Protein AF-A0A9E5TBQ0-F1 (afdb_monomer_lite)

Secondary structure (DSSP, 8-state):
--SEEEEETTT-PEESS---SB-TTSTTPBEEEEES--S--B-S--GGGGBS--S-S--SS--PPPEEEE-SHHHHHHT-SS-EEEE-SEEGGGTEE-TTSSTHHHHHHHHHHHHHHTT---EEEE-SSHHHHHHHHHHHHH---EEEEEEGGGGGG----TTTTTS-EEEESS--HHHHH-

Structure (mmCIF, N/CA/C/O backbone):
data_AF-A0A9E5TBQ0-F1
#
_entry.id   AF-A0A9E5TBQ0-F1
#
loop_
_atom_site.group_PDB
_atom_site.id
_atom_site.type_symbol
_atom_site.label_atom_id
_atom_site.label_alt_id
_atom_site.label_comp_id
_atom_site.label_asym_id
_atom_site.label_entity_id
_atom_site.label_seq_id
_atom_site.pdbx_PDB_ins_code
_atom_site.Cartn_x
_atom_site.Cartn_y
_atom_site.Cartn_z
_atom_site.occupancy
_atom_site.B_iso_or_equiv
_atom_site.auth_seq_id
_atom_site.auth_comp_id
_atom_site.auth_asym_id
_atom_site.auth_atom_id
_atom_site.pdbx_PDB_model_num
ATOM 1 N N . MET A 1 1 ? 4.645 23.935 2.009 1.00 66.62 1 MET A N 1
ATOM 2 C CA . MET A 1 1 ? 5.774 23.371 2.789 1.00 66.62 1 MET A CA 1
ATOM 3 C C . MET A 1 1 ? 5.426 21.938 3.144 1.00 66.62 1 MET A C 1
ATOM 5 O O . MET A 1 1 ? 4.280 21.717 3.505 1.00 66.62 1 MET A O 1
ATOM 9 N N . SER A 1 2 ? 6.373 20.999 3.068 1.00 86.38 2 SER A N 1
ATOM 10 C CA . SER A 1 2 ? 6.099 19.599 3.429 1.00 86.38 2 SER A CA 1
ATOM 11 C C . SER A 1 2 ? 5.629 19.453 4.887 1.00 86.38 2 SER A C 1
ATOM 13 O O . SER A 1 2 ? 6.152 20.144 5.769 1.00 86.38 2 SER A O 1
ATOM 15 N N . HIS A 1 3 ? 4.667 18.562 5.153 1.00 93.31 3 HIS A N 1
ATOM 16 C CA . HIS A 1 3 ? 4.183 18.189 6.494 1.00 93.31 3 HIS A CA 1
ATOM 17 C C . HIS A 1 3 ? 4.895 16.958 7.086 1.00 93.31 3 HIS A C 1
ATOM 19 O O . HIS A 1 3 ? 4.615 16.584 8.229 1.00 93.31 3 HIS A O 1
ATOM 25 N N . PHE A 1 4 ? 5.850 16.365 6.363 1.00 95.12 4 PHE A N 1
ATOM 26 C CA . PHE A 1 4 ? 6.673 15.243 6.821 1.00 95.12 4 PHE A CA 1
ATOM 27 C C . PHE A 1 4 ? 8.118 15.322 6.308 1.00 95.12 4 PHE A C 1
ATOM 29 O O . PHE A 1 4 ? 8.403 15.951 5.293 1.00 95.12 4 PHE A O 1
ATOM 36 N N . ASP A 1 5 ? 9.023 14.640 7.001 1.00 95.62 5 ASP A N 1
ATOM 37 C CA . ASP A 1 5 ? 10.391 14.385 6.542 1.00 95.62 5 ASP A CA 1
ATOM 38 C C . ASP A 1 5 ? 10.607 12.876 6.389 1.00 95.62 5 ASP A C 1
ATOM 40 O O . ASP A 1 5 ? 10.030 12.100 7.153 1.00 95.62 5 ASP A O 1
ATOM 44 N N . ILE A 1 6 ? 11.474 12.443 5.472 1.00 95.44 6 ILE A N 1
ATOM 45 C CA . ILE A 1 6 ? 11.967 11.059 5.452 1.00 95.44 6 ILE A CA 1
ATOM 46 C C . ILE A 1 6 ? 13.235 10.979 6.295 1.00 95.44 6 ILE A C 1
ATOM 48 O O . ILE A 1 6 ? 14.176 11.744 6.094 1.00 95.44 6 ILE A O 1
ATOM 52 N N . VAL A 1 7 ? 13.251 10.083 7.280 1.00 96.81 7 VAL A N 1
ATOM 53 C CA . VAL A 1 7 ? 14.312 10.010 8.287 1.00 96.81 7 VAL A CA 1
ATOM 54 C C . VAL A 1 7 ? 14.827 8.596 8.472 1.00 96.81 7 VAL A C 1
ATOM 56 O O . VAL A 1 7 ? 14.058 7.637 8.516 1.00 96.81 7 VAL A O 1
ATOM 59 N N . CYS A 1 8 ? 16.136 8.466 8.658 1.00 96.88 8 CYS A N 1
ATOM 60 C CA . CYS A 1 8 ? 16.731 7.213 9.101 1.00 96.88 8 CYS A CA 1
ATOM 61 C C . CYS A 1 8 ? 16.419 6.974 10.583 1.00 96.88 8 CYS A C 1
ATOM 63 O O . CYS A 1 8 ? 16.737 7.809 11.433 1.00 96.88 8 CYS A O 1
ATOM 65 N N . ARG A 1 9 ? 15.882 5.795 10.922 1.00 94.56 9 ARG A N 1
ATOM 66 C CA . ARG A 1 9 ? 15.633 5.417 12.326 1.00 94.56 9 ARG A CA 1
ATOM 67 C C . ARG A 1 9 ? 16.887 5.288 13.191 1.00 94.56 9 ARG A C 1
ATOM 69 O O . ARG A 1 9 ? 16.768 5.348 14.409 1.00 94.56 9 ARG A O 1
ATOM 76 N N . LYS A 1 10 ? 18.056 5.063 12.585 1.00 96.25 10 LYS A N 1
ATOM 77 C CA . LYS A 1 10 ? 19.309 4.795 13.305 1.00 96.25 10 LYS A CA 1
ATOM 78 C C . LYS A 1 10 ? 20.113 6.066 13.573 1.00 96.25 10 LYS A C 1
ATOM 80 O O . LYS A 1 10 ? 20.422 6.350 14.721 1.00 96.25 10 LYS A O 1
ATOM 85 N N . CYS A 1 11 ? 20.449 6.824 12.531 1.00 95.75 11 CYS A N 1
ATOM 86 C CA . CYS A 1 11 ? 21.282 8.027 12.654 1.00 95.75 11 CYS A CA 1
ATOM 87 C C . CYS A 1 11 ? 20.482 9.335 12.740 1.00 95.75 11 CYS A C 1
ATOM 89 O O . CYS A 1 11 ? 21.069 10.386 12.965 1.00 95.75 11 CYS A O 1
ATOM 91 N N . GLY A 1 12 ? 19.161 9.301 12.535 1.00 95.62 12 GLY A N 1
ATOM 92 C CA . GLY A 1 12 ? 18.308 10.492 12.588 1.00 95.62 12 GLY A CA 1
ATOM 93 C C . GLY A 1 12 ? 18.446 11.443 11.394 1.00 95.62 12 GLY A C 1
ATOM 94 O O . GLY A 1 12 ? 17.709 12.432 11.339 1.00 95.62 12 GLY A O 1
ATOM 95 N N . THR A 1 13 ? 19.336 11.144 10.439 1.00 96.06 13 THR A N 1
ATOM 96 C CA . THR A 1 13 ? 19.515 11.919 9.205 1.00 96.06 13 THR A CA 1
ATOM 97 C C . THR A 1 13 ? 18.185 12.069 8.480 1.00 96.06 13 THR A C 1
ATOM 99 O O . THR A 1 13 ? 17.446 11.093 8.324 1.00 96.06 13 THR A O 1
ATOM 102 N N . VAL A 1 14 ? 17.896 13.295 8.046 1.00 96.19 14 VAL A N 1
ATOM 103 C CA . VAL A 1 14 ? 16.794 13.610 7.134 1.00 96.19 14 VAL A CA 1
ATOM 104 C C . VAL A 1 14 ? 17.308 13.434 5.713 1.00 96.19 14 VAL A C 1
ATOM 106 O O . VAL A 1 14 ? 18.275 14.091 5.334 1.00 96.19 14 VAL A O 1
ATOM 109 N N . LEU A 1 15 ? 16.666 12.563 4.944 1.00 94.00 15 LEU A N 1
ATOM 110 C CA . LEU A 1 15 ? 16.994 12.327 3.544 1.00 94.00 15 LEU A CA 1
ATOM 111 C C . LEU A 1 15 ? 15.995 13.075 2.654 1.00 94.00 15 LEU A C 1
ATOM 113 O O . LEU A 1 15 ? 14.806 13.164 2.967 1.00 94.00 15 LEU A O 1
ATOM 117 N N . LYS A 1 16 ? 16.493 13.618 1.544 1.00 90.56 16 LYS A N 1
ATOM 118 C CA . LYS A 1 16 ? 15.704 14.272 0.492 1.00 90.56 16 LYS A CA 1
ATOM 119 C C . LYS A 1 16 ? 15.837 13.457 -0.787 1.00 90.56 16 LYS A C 1
ATOM 121 O O . LYS A 1 16 ? 16.874 12.834 -0.974 1.00 90.56 16 LYS A O 1
ATOM 126 N N . GLU A 1 17 ? 14.799 13.461 -1.623 1.00 86.00 17 GLU A N 1
ATOM 127 C CA . GLU A 1 17 ? 14.811 12.788 -2.938 1.00 86.00 17 GLU A CA 1
ATOM 128 C C . GLU A 1 17 ? 15.262 11.317 -2.856 1.00 86.00 17 GLU A C 1
ATOM 130 O O . GLU A 1 17 ? 15.961 10.798 -3.721 1.00 86.00 17 GLU A O 1
ATOM 135 N N . THR A 1 18 ? 14.877 10.645 -1.768 1.00 89.06 18 THR A N 1
ATOM 136 C CA . THR A 1 18 ? 15.211 9.244 -1.520 1.00 89.06 18 THR A CA 1
ATOM 137 C C . THR A 1 18 ? 14.036 8.354 -1.899 1.00 89.06 18 THR A C 1
ATOM 139 O O . THR A 1 18 ? 12.899 8.600 -1.492 1.00 89.06 18 THR A O 1
ATOM 142 N N . TYR A 1 19 ? 14.327 7.304 -2.661 1.00 87.19 19 TYR A N 1
ATOM 143 C CA . TYR A 1 19 ? 13.342 6.329 -3.142 1.00 87.19 19 TYR A CA 1
ATOM 144 C C . TYR A 1 19 ? 13.686 4.900 -2.698 1.00 87.19 19 TYR A C 1
ATOM 146 O O . TYR A 1 19 ? 13.121 3.929 -3.194 1.00 87.19 19 TYR A O 1
ATOM 154 N N . CYS A 1 20 ? 14.613 4.770 -1.746 1.00 86.06 20 CYS A N 1
ATOM 155 C CA . CYS A 1 20 ? 15.040 3.498 -1.178 1.00 86.06 20 CYS A CA 1
ATOM 156 C C . CYS A 1 20 ? 14.367 3.268 0.177 1.00 86.06 20 CYS A C 1
ATOM 158 O O . CYS A 1 20 ? 14.187 4.193 0.965 1.00 86.06 20 CYS A O 1
ATOM 160 N N . ALA A 1 21 ? 14.067 2.012 0.507 1.00 89.94 21 ALA A N 1
ATOM 161 C CA . ALA A 1 21 ? 13.587 1.667 1.847 1.00 89.94 21 ALA A CA 1
ATOM 162 C C . ALA A 1 21 ? 14.682 1.810 2.923 1.00 89.94 21 ALA A C 1
ATOM 164 O O . ALA A 1 21 ? 14.374 1.944 4.109 1.00 89.94 21 ALA A O 1
ATOM 165 N N . PHE A 1 22 ? 15.956 1.780 2.517 1.00 94.25 22 PHE A N 1
ATOM 166 C CA . PHE A 1 22 ? 17.117 1.747 3.401 1.00 94.25 22 PHE A CA 1
ATOM 167 C C . PHE A 1 22 ? 17.929 3.041 3.351 1.00 94.25 22 PHE A C 1
ATOM 169 O O . PHE A 1 22 ? 18.038 3.697 2.318 1.00 94.25 22 PHE A O 1
ATOM 176 N N . CYS A 1 23 ? 18.527 3.386 4.488 1.00 94.25 23 CYS A N 1
ATOM 177 C CA . CYS A 1 23 ? 19.430 4.518 4.620 1.00 94.25 23 CYS A CA 1
ATOM 178 C C . CYS A 1 23 ? 20.789 4.226 3.976 1.00 94.25 23 CYS A C 1
ATOM 180 O O . CYS A 1 23 ? 21.455 3.257 4.336 1.00 94.25 23 CYS A O 1
ATOM 182 N N . GLU A 1 24 ? 21.251 5.137 3.123 1.00 93.06 24 GLU A N 1
ATOM 183 C CA . GLU A 1 24 ? 22.563 5.070 2.466 1.00 93.06 24 GLU A CA 1
ATOM 184 C C . GLU A 1 24 ? 23.756 5.175 3.436 1.00 93.06 24 GLU A C 1
ATOM 186 O O . GLU A 1 24 ? 24.850 4.709 3.136 1.00 93.06 24 GLU A O 1
ATOM 191 N N . HIS A 1 25 ? 23.556 5.737 4.632 1.00 91.81 25 HIS A N 1
ATOM 192 C CA . HIS A 1 25 ? 24.617 5.902 5.635 1.00 91.81 25 HIS A CA 1
ATOM 193 C C . HIS A 1 25 ? 24.637 4.800 6.701 1.00 91.81 25 HIS A C 1
ATOM 195 O O . HIS A 1 25 ? 25.522 4.774 7.556 1.00 91.81 25 HIS A O 1
ATOM 201 N N . CYS A 1 26 ? 23.615 3.943 6.751 1.00 94.50 26 CYS A N 1
ATOM 202 C CA . CYS A 1 26 ? 23.403 3.022 7.863 1.00 94.50 26 CYS A CA 1
ATOM 203 C C . CYS A 1 26 ? 22.989 1.645 7.357 1.00 94.50 26 CYS A C 1
ATOM 205 O O . CYS A 1 26 ? 21.829 1.434 7.007 1.00 94.50 26 CYS A O 1
ATOM 207 N N . SER A 1 27 ? 23.915 0.687 7.436 1.00 94.38 27 SER A N 1
ATOM 208 C CA . SER A 1 27 ? 23.635 -0.711 7.100 1.00 94.38 27 SER A CA 1
ATOM 209 C C . SER A 1 27 ? 22.400 -1.232 7.850 1.00 94.38 27 SER A C 1
ATOM 211 O O . SER A 1 27 ? 22.312 -1.120 9.080 1.00 94.38 27 SER A O 1
ATOM 213 N N . GLY A 1 28 ? 21.431 -1.742 7.083 1.00 92.88 28 GLY A N 1
ATOM 214 C CA . GLY A 1 28 ? 20.184 -2.340 7.566 1.00 92.88 28 GLY A CA 1
ATOM 215 C C . GLY A 1 28 ? 19.162 -1.376 8.180 1.00 92.88 28 GLY A C 1
ATOM 216 O O . GLY A 1 28 ? 18.176 -1.832 8.757 1.00 92.88 28 GLY A O 1
ATOM 217 N N . ALA A 1 29 ? 19.360 -0.055 8.110 1.00 95.81 29 ALA A N 1
ATOM 218 C CA . ALA A 1 29 ? 18.435 0.896 8.726 1.00 95.81 29 ALA A CA 1
ATOM 219 C C . ALA A 1 29 ? 17.325 1.331 7.760 1.00 95.81 29 ALA A C 1
ATOM 221 O O . ALA A 1 29 ? 17.610 1.884 6.702 1.00 95.81 29 ALA A O 1
ATOM 222 N N . LEU A 1 30 ? 16.064 1.147 8.164 1.00 95.75 30 LEU A N 1
ATOM 223 C CA . LEU A 1 30 ? 14.902 1.601 7.397 1.00 95.75 30 LEU A CA 1
ATOM 224 C C . LEU A 1 30 ? 14.686 3.113 7.510 1.00 95.75 30 LEU A C 1
ATOM 226 O O . LEU A 1 30 ? 14.853 3.714 8.583 1.00 95.75 30 LEU A O 1
ATOM 230 N N . LEU A 1 31 ? 14.244 3.692 6.401 1.00 95.81 31 LEU A N 1
ATOM 231 C CA . LEU A 1 31 ? 13.700 5.038 6.347 1.00 95.81 31 LEU A CA 1
ATOM 232 C C . LEU A 1 31 ? 12.243 5.047 6.818 1.00 95.81 31 LEU A C 1
ATOM 234 O O . LEU A 1 31 ? 11.503 4.082 6.638 1.00 95.81 31 LEU A O 1
ATOM 238 N N . MET A 1 32 ? 11.829 6.144 7.447 1.00 95.19 32 MET A N 1
ATOM 239 C CA . MET A 1 32 ? 10.445 6.359 7.867 1.00 95.19 32 MET A CA 1
ATOM 240 C C . MET A 1 32 ? 10.004 7.793 7.627 1.00 95.19 32 MET A C 1
ATOM 242 O O . MET A 1 32 ? 10.803 8.722 7.708 1.00 95.19 32 MET A O 1
ATOM 246 N N . SER A 1 33 ? 8.704 7.978 7.435 1.00 94.44 33 SER A N 1
ATOM 247 C CA . SER A 1 33 ? 8.084 9.298 7.447 1.00 94.44 33 SER A CA 1
ATOM 248 C C . SER A 1 33 ? 7.946 9.804 8.885 1.00 94.44 33 SER A C 1
ATOM 250 O O . SER A 1 33 ? 7.316 9.168 9.731 1.00 94.44 33 SER A O 1
ATOM 252 N N . ARG A 1 34 ? 8.527 10.969 9.173 1.00 95.81 34 ARG A N 1
ATOM 253 C CA . ARG A 1 34 ? 8.355 11.708 10.424 1.00 95.81 34 ARG A CA 1
ATOM 254 C C . ARG A 1 34 ? 7.442 12.898 10.177 1.00 95.81 34 ARG A C 1
ATOM 256 O O . ARG A 1 34 ? 7.862 13.901 9.606 1.00 95.81 34 ARG A O 1
ATOM 263 N N . TYR A 1 35 ? 6.209 12.797 10.654 1.00 96.06 35 TYR A N 1
ATOM 264 C CA . TYR A 1 35 ? 5.218 13.863 10.538 1.00 96.06 35 TYR A CA 1
ATOM 265 C C . TYR A 1 35 ? 5.488 15.008 11.525 1.00 96.06 35 TYR A C 1
ATOM 267 O O . TYR A 1 35 ? 5.930 14.803 12.670 1.00 96.06 35 TYR A O 1
ATOM 275 N N . LYS A 1 36 ? 5.225 16.238 11.066 1.00 95.12 36 LYS A N 1
ATOM 276 C CA . LYS A 1 36 ? 5.295 17.449 11.896 1.00 95.12 36 LYS A CA 1
ATOM 277 C C . LYS A 1 36 ? 4.186 17.450 12.944 1.00 95.12 36 LYS A C 1
ATOM 279 O O . LYS A 1 36 ? 4.464 17.696 14.117 1.00 95.12 36 LYS A O 1
ATOM 284 N N . GLU A 1 37 ? 2.966 17.096 12.542 1.00 94.62 37 GLU A N 1
ATOM 285 C CA . GLU A 1 37 ? 1.860 16.895 13.477 1.00 94.62 37 GLU A CA 1
ATOM 286 C C . GLU A 1 37 ? 2.088 15.662 14.353 1.00 94.62 37 GLU A C 1
ATOM 288 O O . GLU A 1 37 ? 2.375 14.572 13.859 1.00 94.62 37 GLU A O 1
ATOM 293 N N . LYS A 1 38 ? 1.937 15.837 15.669 1.00 95.31 38 LYS A N 1
ATOM 294 C CA . LYS A 1 38 ? 2.134 14.772 16.668 1.00 95.31 38 LYS A CA 1
ATOM 295 C C . LYS A 1 38 ? 0.859 14.038 17.052 1.00 95.31 38 LYS A C 1
ATOM 297 O O . LYS A 1 38 ? 0.937 13.006 17.706 1.00 95.31 38 LYS A O 1
ATOM 302 N N . ILE A 1 39 ? -0.292 14.559 16.646 1.00 95.69 39 ILE A N 1
ATOM 303 C CA . ILE A 1 39 ? -1.596 13.987 16.963 1.00 95.69 39 ILE A CA 1
ATOM 304 C C . ILE A 1 39 ? -2.169 13.423 15.671 1.00 95.69 39 ILE A C 1
ATOM 306 O O . ILE A 1 39 ? -2.273 14.147 14.686 1.00 95.69 39 ILE A O 1
ATOM 310 N N . PHE A 1 40 ? -2.534 12.146 15.681 1.00 95.06 40 PHE A N 1
ATOM 311 C CA . PHE A 1 40 ? -3.281 11.535 14.589 1.00 95.06 40 PHE A CA 1
ATOM 312 C C . PHE A 1 40 ? -4.707 12.083 14.567 1.00 95.06 40 PHE A C 1
ATOM 314 O O . PHE A 1 40 ? -5.353 12.162 15.616 1.00 95.06 40 PHE A O 1
ATOM 321 N N . ARG A 1 41 ? -5.189 12.478 13.389 1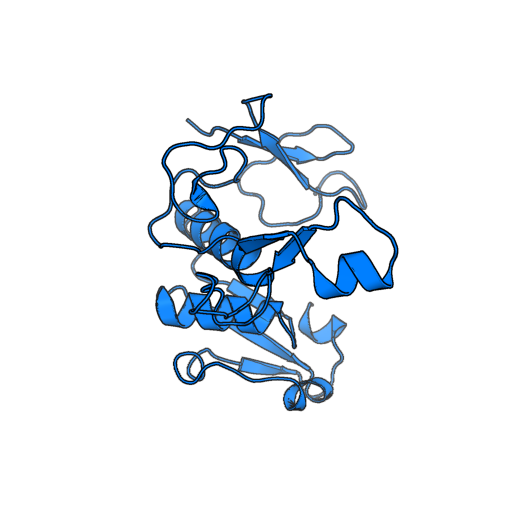.00 94.06 41 ARG A N 1
ATOM 322 C CA . ARG A 1 41 ? -6.522 13.059 13.208 1.00 94.06 41 ARG A CA 1
ATOM 323 C C . ARG A 1 41 ? -7.125 12.623 11.882 1.00 94.06 41 ARG A C 1
ATOM 325 O O . ARG A 1 41 ? -6.414 12.418 10.897 1.00 94.06 41 ARG A O 1
ATOM 332 N N . GLU A 1 42 ? -8.449 12.550 11.878 1.00 93.62 42 GLU A N 1
ATOM 333 C CA . GLU A 1 42 ? -9.261 12.423 10.672 1.00 93.62 42 GLU A CA 1
ATOM 334 C C . GLU A 1 42 ? -9.793 13.814 10.303 1.00 93.62 42 GLU A C 1
ATOM 336 O O . GLU A 1 42 ? -10.311 14.528 11.162 1.00 93.62 42 GLU A O 1
ATOM 341 N N . GLY A 1 43 ? -9.599 14.221 9.052 1.00 88.31 43 GLY A N 1
ATOM 342 C CA . GLY A 1 43 ? -10.146 15.446 8.473 1.00 88.31 43 GLY A CA 1
ATOM 343 C C . GLY A 1 43 ? -11.361 15.173 7.585 1.00 88.31 43 GLY A C 1
ATOM 344 O O . GLY A 1 43 ? -11.940 14.092 7.615 1.00 88.31 43 GLY A O 1
ATOM 345 N N . GLU A 1 44 ? -11.715 16.149 6.749 1.00 86.56 44 GLU A N 1
ATOM 346 C CA . GLU A 1 44 ? -12.887 16.097 5.852 1.00 86.56 44 GLU A CA 1
ATOM 347 C C . GLU A 1 44 ? -12.667 15.272 4.569 1.00 86.56 44 GLU A C 1
ATOM 349 O O . GLU A 1 44 ? -13.561 15.175 3.732 1.00 86.56 44 GLU A O 1
ATOM 354 N N . GLY A 1 45 ? -11.477 14.691 4.384 1.00 88.06 45 GLY A N 1
ATOM 355 C CA . GLY A 1 45 ? -11.171 13.857 3.222 1.00 88.06 45 GLY A CA 1
ATOM 356 C C . GLY A 1 45 ? -11.988 12.562 3.178 1.00 88.06 45 GLY A C 1
ATOM 357 O O . GLY A 1 45 ? -12.583 12.131 4.165 1.00 88.06 45 GLY A O 1
ATOM 358 N N . GLU A 1 46 ? -11.970 11.888 2.030 1.00 89.88 46 GLU A N 1
ATOM 359 C CA . GLU A 1 46 ? -12.646 10.602 1.856 1.00 89.88 46 GLU A CA 1
ATOM 360 C C . GLU A 1 46 ? -11.666 9.426 1.862 1.00 89.88 46 GLU A C 1
ATOM 362 O O . GLU A 1 46 ? -10.493 9.551 1.502 1.00 89.88 46 GLU A O 1
ATOM 367 N N . GLY A 1 47 ? -12.165 8.245 2.241 1.00 93.06 47 GLY A N 1
ATOM 368 C CA . GLY A 1 47 ? -11.375 7.018 2.210 1.00 93.06 47 GLY A CA 1
ATOM 369 C C . GLY A 1 47 ? -10.098 7.147 3.039 1.00 93.06 47 GLY A C 1
ATOM 370 O O . GLY A 1 47 ? -10.163 7.598 4.183 1.00 93.06 47 GLY A O 1
ATOM 371 N N . ILE A 1 48 ? -8.946 6.750 2.497 1.00 94.81 48 ILE A N 1
ATOM 372 C CA . ILE A 1 48 ? -7.671 6.886 3.223 1.00 94.81 48 ILE A CA 1
ATOM 373 C C . ILE A 1 48 ? -7.205 8.345 3.343 1.00 94.81 48 ILE A C 1
ATOM 375 O O . ILE A 1 48 ? -6.468 8.672 4.266 1.00 94.81 48 ILE A O 1
ATOM 379 N N . TRP A 1 49 ? -7.652 9.241 2.461 1.00 94.81 49 TRP A N 1
ATOM 380 C CA . TRP A 1 49 ? -7.149 10.617 2.391 1.00 94.81 49 TRP A CA 1
ATOM 381 C C . TRP A 1 49 ? -7.607 11.514 3.536 1.00 94.81 49 TRP A C 1
ATOM 383 O O . TRP A 1 49 ? -7.105 12.624 3.694 1.00 94.81 49 TRP A O 1
ATOM 393 N N . ARG A 1 50 ? -8.534 11.033 4.365 1.00 93.62 50 ARG A N 1
ATOM 394 C CA . ARG A 1 50 ? -8.937 11.714 5.595 1.00 93.62 50 ARG A CA 1
ATOM 395 C C . ARG A 1 50 ? -7.844 11.736 6.661 1.00 93.62 50 ARG A C 1
ATOM 397 O O . ARG A 1 50 ? -7.943 12.520 7.595 1.00 93.62 50 ARG A O 1
ATOM 404 N N . PHE A 1 51 ? -6.826 10.882 6.562 1.00 94.25 51 PHE A N 1
ATOM 405 C CA . PHE A 1 51 ? -5.792 10.764 7.587 1.00 94.25 51 PHE A CA 1
ATOM 406 C C . PHE A 1 51 ? -4.662 11.780 7.385 1.00 94.25 51 PHE A C 1
ATOM 408 O O . PHE A 1 51 ? -4.058 11.852 6.317 1.00 94.25 51 PHE A O 1
ATOM 415 N N . ASN A 1 52 ? -4.316 12.521 8.441 1.00 93.38 52 ASN A N 1
ATOM 416 C CA . ASN A 1 52 ? -3.247 13.530 8.405 1.00 93.38 52 ASN A CA 1
ATOM 417 C C . ASN A 1 52 ? -1.823 12.943 8.283 1.00 93.38 52 ASN A C 1
ATOM 419 O O . ASN A 1 52 ? -0.876 13.655 7.942 1.00 93.38 52 ASN A O 1
ATOM 423 N N . TRP A 1 53 ? -1.649 11.652 8.570 1.00 95.00 53 TRP A N 1
ATOM 424 C CA . TRP A 1 53 ? -0.365 10.947 8.526 1.00 95.00 53 TRP A CA 1
ATOM 425 C C . TRP A 1 53 ? -0.204 10.115 7.253 1.00 95.00 53 TRP A C 1
ATOM 427 O O . TRP A 1 53 ? -0.087 8.890 7.302 1.00 95.00 53 TRP A O 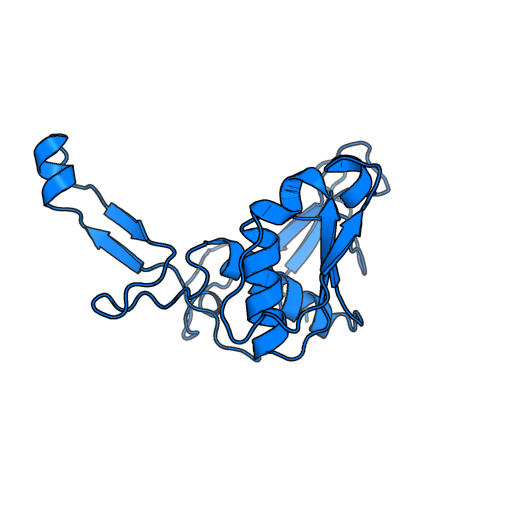1
ATOM 437 N N . LEU A 1 54 ? -0.165 10.800 6.111 1.00 94.88 54 LEU A N 1
ATOM 438 C CA . LEU A 1 54 ? 0.184 10.217 4.815 1.00 94.88 54 LEU A CA 1
ATOM 439 C C . LEU A 1 54 ? 1.341 10.993 4.174 1.00 94.88 54 LEU A C 1
ATOM 441 O O . LEU A 1 54 ? 1.333 12.226 4.229 1.00 94.88 54 LEU A O 1
ATOM 445 N N . PRO A 1 55 ? 2.330 10.325 3.554 1.00 93.31 55 PRO A N 1
ATOM 446 C CA . PRO A 1 55 ? 3.504 10.973 2.978 1.00 93.31 55 PRO A CA 1
ATOM 447 C C . PRO A 1 55 ? 3.221 11.536 1.571 1.00 93.31 55 PRO A C 1
ATOM 449 O O . PRO A 1 55 ? 3.970 11.282 0.632 1.00 93.31 55 PRO A O 1
ATOM 452 N N . VAL A 1 56 ? 2.122 12.279 1.415 1.00 93.12 56 VAL A N 1
ATOM 453 C CA . VAL A 1 56 ? 1.705 12.946 0.166 1.00 93.12 56 VAL A CA 1
ATOM 454 C C . VAL A 1 56 ? 1.131 14.326 0.469 1.00 93.12 56 VAL A C 1
ATOM 456 O O . VAL A 1 56 ? 0.474 14.507 1.494 1.00 93.12 56 VAL A O 1
ATOM 459 N N . HIS A 1 57 ? 1.386 15.311 -0.386 1.00 89.88 57 HIS A N 1
ATOM 460 C CA . HIS A 1 57 ? 0.914 16.691 -0.212 1.00 89.88 57 HIS A CA 1
ATOM 461 C C . HIS A 1 57 ? -0.483 16.942 -0.781 1.00 89.88 57 HIS A C 1
ATOM 463 O O . HIS A 1 57 ? -1.147 17.901 -0.387 1.00 89.88 57 HIS A O 1
ATOM 469 N N . GLY A 1 58 ? -0.944 16.077 -1.672 1.00 84.31 58 GLY A N 1
ATOM 470 C CA . GLY A 1 58 ? -2.280 16.066 -2.227 1.00 84.31 58 GLY A CA 1
ATOM 471 C C . GLY A 1 58 ? -2.641 14.685 -2.759 1.00 84.31 58 GLY A C 1
ATOM 472 O O . GLY A 1 58 ? -1.865 13.735 -2.715 1.00 84.31 58 GLY A O 1
ATOM 473 N N . HIS A 1 59 ? -3.865 14.573 -3.252 1.00 82.75 59 HIS A N 1
ATOM 474 C CA . HIS A 1 59 ? -4.340 13.388 -3.945 1.00 82.75 59 HIS A CA 1
ATOM 475 C C . HIS A 1 59 ? -5.299 13.831 -5.042 1.00 82.75 59 HIS A C 1
ATOM 477 O O . HIS A 1 59 ? -6.095 14.751 -4.851 1.00 82.75 59 HIS A O 1
ATOM 483 N N . LYS A 1 60 ? -5.231 13.188 -6.207 1.00 76.75 60 LYS A N 1
ATOM 484 C CA . LYS A 1 60 ? -6.174 13.462 -7.308 1.00 76.75 60 LYS A CA 1
ATOM 485 C C . LYS A 1 60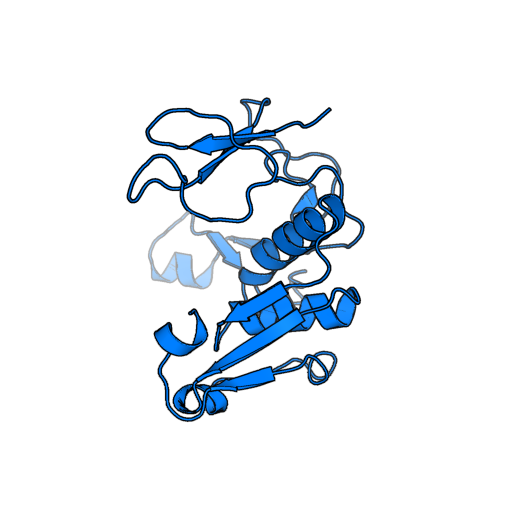 ? -7.270 12.418 -7.439 1.00 76.75 60 LYS A C 1
ATOM 487 O O . LYS A 1 60 ? -8.239 12.627 -8.162 1.00 76.75 60 LYS A O 1
ATOM 492 N N . GLN A 1 61 ? -7.095 11.269 -6.799 1.00 83.62 61 GLN A N 1
ATOM 493 C CA . GLN A 1 61 ? -7.921 10.094 -7.031 1.00 83.62 61 GLN A CA 1
ATOM 494 C C . GLN A 1 61 ? -8.550 9.628 -5.737 1.00 83.62 61 GLN A C 1
ATOM 496 O O . GLN A 1 61 ? -7.856 9.478 -4.739 1.00 83.62 61 GLN A O 1
ATOM 501 N N . PHE A 1 62 ? -9.837 9.298 -5.777 1.00 88.31 62 PHE A N 1
ATOM 502 C CA . PHE A 1 62 ? -10.472 8.584 -4.677 1.00 88.31 62 PHE A CA 1
ATOM 503 C C . PHE A 1 62 ? -9.730 7.267 -4.397 1.00 88.31 62 PHE A C 1
ATOM 505 O O . PHE A 1 62 ? -9.363 6.545 -5.334 1.00 88.31 62 PHE A O 1
ATOM 512 N N . ALA A 1 63 ? -9.504 6.967 -3.119 1.00 93.19 63 ALA A N 1
ATOM 513 C CA . ALA A 1 63 ? -8.937 5.708 -2.652 1.00 93.19 63 ALA A CA 1
ATOM 514 C C . ALA A 1 63 ? -9.750 5.229 -1.437 1.00 93.19 63 ALA A C 1
ATOM 516 O O . ALA A 1 63 ? -9.696 5.879 -0.387 1.00 93.19 63 ALA A O 1
ATOM 517 N N . PRO A 1 64 ? -10.526 4.135 -1.564 1.00 94.31 64 PRO A N 1
ATOM 518 C CA . PRO A 1 64 ? -11.420 3.685 -0.505 1.00 94.31 64 PRO A CA 1
ATOM 519 C C . PRO A 1 64 ? -10.629 3.269 0.737 1.00 94.31 64 PRO A C 1
ATOM 521 O O . PRO A 1 64 ? -9.507 2.779 0.644 1.00 94.31 64 PRO A O 1
ATOM 524 N N . GLY A 1 65 ? -11.231 3.459 1.911 1.00 93.81 65 GLY A N 1
ATOM 525 C CA . GLY A 1 65 ? -10.724 2.913 3.170 1.00 93.81 65 GLY A CA 1
ATOM 526 C C . GLY A 1 65 ? -11.359 1.555 3.497 1.00 93.81 65 GLY A C 1
ATOM 527 O O . GLY A 1 65 ? -12.298 1.131 2.819 1.00 93.81 65 GLY A O 1
ATOM 528 N N . PRO A 1 66 ? -10.889 0.871 4.553 1.00 94.88 66 PRO A N 1
ATOM 529 C CA . PRO A 1 66 ? -11.556 -0.328 5.043 1.00 94.88 66 PRO A CA 1
ATOM 530 C C . PRO A 1 66 ? -12.920 0.018 5.655 1.00 94.88 66 PRO A C 1
ATOM 532 O O . PRO A 1 66 ? -13.116 1.112 6.190 1.00 94.88 66 PRO A O 1
ATOM 535 N N . VAL A 1 67 ? -13.837 -0.951 5.652 1.00 95.50 67 VAL A N 1
ATOM 536 C CA . VAL A 1 67 ? -15.088 -0.873 6.421 1.00 95.50 67 VAL A CA 1
ATOM 537 C C . VAL A 1 67 ? -14.918 -1.648 7.718 1.00 95.50 67 VAL A C 1
ATOM 539 O O . VAL A 1 67 ? -14.571 -2.828 7.698 1.00 95.50 67 VAL A O 1
ATOM 542 N N . VAL A 1 68 ? -15.195 -1.004 8.850 1.00 96.00 68 VAL A N 1
ATOM 543 C CA . VAL A 1 68 ? -15.158 -1.647 10.168 1.00 96.00 68 VAL A CA 1
ATOM 544 C C . VAL A 1 68 ? -16.580 -1.913 10.640 1.00 96.00 68 VAL A C 1
ATOM 546 O O . VAL A 1 68 ? -17.409 -1.008 10.663 1.00 96.00 68 VAL A O 1
ATOM 549 N N . TYR A 1 69 ? -16.878 -3.151 11.033 1.00 95.94 69 TYR A N 1
ATOM 550 C CA . TYR A 1 69 ? -18.193 -3.509 11.567 1.00 95.94 69 TYR A CA 1
ATOM 551 C C . TYR A 1 69 ? -18.093 -4.417 12.792 1.00 95.94 69 TYR A C 1
ATOM 553 O O . TYR A 1 69 ? -17.197 -5.258 12.891 1.00 95.94 69 TYR A O 1
ATOM 561 N N . LYS A 1 70 ? -19.053 -4.289 13.716 1.00 97.50 70 LYS A N 1
ATOM 562 C CA . LYS A 1 70 ? -19.171 -5.181 14.877 1.00 97.50 70 LYS A CA 1
ATOM 563 C C . LYS A 1 70 ? -19.689 -6.549 14.432 1.00 97.50 70 LYS A C 1
ATOM 565 O O . LYS A 1 70 ? -20.778 -6.663 13.861 1.00 97.50 70 LYS A O 1
ATOM 570 N N . SER A 1 71 ? -18.906 -7.594 14.669 1.00 97.25 71 SER A N 1
ATOM 571 C CA . SER A 1 71 ? -19.297 -8.965 14.354 1.00 97.25 71 SER A CA 1
ATOM 572 C C . SER A 1 71 ? -20.276 -9.483 15.405 1.00 97.25 71 SER A C 1
ATOM 574 O O . SER A 1 71 ? -20.071 -9.277 16.593 1.00 97.25 71 SER A O 1
ATOM 576 N N . LYS A 1 72 ? -21.350 -10.161 14.983 1.00 96.50 72 LYS A N 1
ATOM 577 C CA . LYS A 1 72 ? -22.349 -10.750 15.901 1.00 96.50 72 LYS A CA 1
ATOM 578 C C . LYS A 1 72 ? -22.234 -12.271 15.994 1.00 96.50 72 LYS A C 1
ATOM 580 O O . LYS A 1 72 ? -22.265 -12.829 17.085 1.00 96.50 72 LYS A O 1
ATOM 585 N N . GLY A 1 73 ? -22.106 -12.946 14.849 1.00 97.00 73 GLY A N 1
ATOM 586 C CA . GLY A 1 73 ? -22.036 -14.411 14.788 1.00 97.00 73 GLY A CA 1
ATOM 587 C C . GLY A 1 73 ? -20.721 -14.956 15.342 1.00 97.00 73 GLY A C 1
ATOM 588 O O . GLY A 1 73 ? -20.729 -15.788 16.245 1.00 97.00 73 GLY A O 1
ATOM 589 N N . LEU A 1 74 ? -19.593 -14.435 14.845 1.00 97.62 74 LEU A N 1
ATOM 590 C CA . LEU A 1 74 ? -18.268 -14.844 15.316 1.00 97.62 74 LEU A CA 1
ATOM 591 C C . LEU A 1 74 ? -18.051 -14.453 16.783 1.00 97.62 74 LEU A C 1
ATOM 593 O O . LEU A 1 74 ? -17.549 -15.260 17.553 1.00 97.62 74 LEU A O 1
ATOM 597 N N . ALA A 1 75 ? -18.505 -13.259 17.173 1.00 98.31 75 ALA A N 1
ATOM 598 C CA . ALA A 1 75 ? -18.442 -12.776 18.550 1.00 98.31 75 ALA A CA 1
ATOM 599 C C . ALA A 1 75 ? -19.127 -13.742 19.527 1.00 98.31 75 ALA A C 1
ATOM 601 O O . ALA A 1 75 ? -18.502 -14.208 20.473 1.00 98.31 75 ALA A O 1
ATOM 602 N N . ARG A 1 76 ? -20.366 -14.160 19.219 1.00 98.25 76 ARG A N 1
ATOM 603 C CA . ARG A 1 76 ? -21.107 -15.156 20.009 1.00 98.25 76 ARG A CA 1
ATOM 604 C C . ARG A 1 76 ? -20.383 -16.497 20.091 1.00 98.25 76 ARG A C 1
ATOM 606 O O . ARG A 1 76 ? -20.348 -17.100 21.155 1.00 98.25 76 ARG A O 1
ATOM 613 N N . LYS A 1 77 ? -19.816 -16.966 18.976 1.00 98.25 77 LYS A N 1
ATOM 614 C CA . LYS A 1 77 ? -19.086 -18.241 18.931 1.00 98.25 77 LYS A CA 1
ATOM 615 C C . LYS A 1 77 ? -17.811 -18.212 19.782 1.00 98.25 77 LYS A C 1
ATOM 617 O O . LYS A 1 77 ? -17.422 -19.249 20.303 1.00 98.25 77 LYS A O 1
ATOM 622 N N . LEU A 1 78 ? -17.175 -17.048 19.900 1.00 98.25 78 LEU A N 1
ATOM 623 C CA . LEU A 1 78 ? -15.941 -16.856 20.664 1.00 98.25 78 LEU A CA 1
ATOM 624 C C . LEU A 1 78 ? -16.174 -16.353 22.099 1.00 98.25 78 LEU A C 1
ATOM 626 O O . LEU A 1 78 ? -15.210 -16.242 22.845 1.00 98.25 78 LEU A O 1
ATOM 630 N N . GLY A 1 79 ? -17.416 -16.042 22.489 1.00 98.25 79 GLY A N 1
ATOM 631 C CA . GLY A 1 79 ? -17.724 -15.466 23.803 1.00 98.25 79 GLY A CA 1
ATOM 632 C C . GLY A 1 79 ? -17.174 -14.047 23.995 1.00 98.25 79 GLY A C 1
ATOM 633 O O . GLY A 1 79 ? -16.799 -13.687 25.104 1.00 98.25 79 GLY A O 1
ATOM 634 N N . LEU A 1 80 ? -17.078 -13.261 22.916 1.00 98.31 80 LEU A N 1
ATOM 635 C CA . LEU A 1 80 ? -16.558 -11.891 22.940 1.00 98.31 80 LEU A CA 1
ATOM 636 C C . LEU A 1 80 ? -17.696 -10.874 22.820 1.00 98.31 80 LEU A C 1
ATOM 638 O O . LEU A 1 80 ? -18.495 -10.961 21.887 1.00 98.31 80 LEU A O 1
ATOM 642 N N . ASP A 1 81 ? -17.713 -9.868 23.694 1.00 96.44 81 ASP A N 1
ATOM 643 C CA . ASP A 1 81 ? -18.716 -8.792 23.658 1.00 96.44 81 ASP A CA 1
ATOM 644 C C . ASP A 1 81 ? -18.372 -7.689 22.643 1.00 96.44 81 ASP A C 1
ATOM 646 O O . ASP A 1 81 ? -19.267 -7.093 22.032 1.00 96.44 81 ASP A O 1
ATOM 650 N N . ASP A 1 82 ? -17.077 -7.459 22.398 1.00 97.31 82 ASP A N 1
ATOM 651 C CA . ASP A 1 82 ? -16.553 -6.396 21.532 1.00 97.31 82 ASP A CA 1
ATOM 652 C C . ASP A 1 82 ? -15.579 -6.925 20.477 1.00 97.31 82 ASP A C 1
ATOM 654 O O . ASP A 1 82 ? -14.379 -6.660 20.487 1.00 97.31 82 ASP A O 1
ATOM 658 N N . LEU A 1 83 ? -16.123 -7.669 19.511 1.00 98.06 83 LEU A N 1
ATOM 659 C CA . LEU A 1 83 ? -15.383 -8.101 18.328 1.00 98.06 83 LEU A CA 1
ATOM 660 C C . LEU A 1 83 ? -15.753 -7.257 17.104 1.00 98.06 83 LEU A C 1
ATOM 662 O O . LEU A 1 83 ? -16.889 -7.301 16.624 1.00 98.06 83 LEU A O 1
ATOM 666 N N . TYR A 1 84 ? -14.768 -6.560 16.544 1.00 98.12 84 TYR A N 1
ATOM 667 C CA . TYR A 1 84 ? -14.894 -5.795 15.304 1.00 98.12 84 TYR A CA 1
ATOM 668 C C . TYR A 1 84 ? -14.046 -6.422 14.201 1.00 98.12 84 TYR A C 1
ATOM 670 O O . TYR A 1 84 ? -12.963 -6.944 14.453 1.00 98.12 84 TYR A O 1
ATOM 678 N N . ILE A 1 85 ? -14.543 -6.367 12.969 1.00 97.06 85 ILE A N 1
ATOM 679 C CA . ILE A 1 85 ? -13.822 -6.814 11.779 1.00 97.06 85 ILE A CA 1
ATOM 680 C C . ILE A 1 85 ? -13.537 -5.586 10.925 1.00 97.06 85 ILE A C 1
ATOM 682 O O . ILE A 1 85 ? -14.470 -4.909 10.495 1.00 97.06 85 ILE A O 1
ATOM 686 N N . SER A 1 86 ? -12.253 -5.326 10.674 1.00 96.50 86 SER A N 1
ATOM 687 C CA . SER A 1 86 ? -11.811 -4.399 9.632 1.00 96.50 86 SER A CA 1
ATOM 688 C C . SER A 1 86 ? -11.734 -5.155 8.311 1.00 96.50 86 SER A C 1
ATOM 690 O O . SER A 1 86 ? -10.912 -6.055 8.139 1.00 96.50 86 SER A O 1
ATOM 692 N N . PHE A 1 87 ? -12.640 -4.835 7.396 1.00 96.75 87 PHE A N 1
ATOM 693 C CA . PHE A 1 87 ? -12.789 -5.515 6.121 1.00 96.75 87 PHE A CA 1
ATOM 694 C C . PHE A 1 87 ? -12.175 -4.681 4.999 1.00 96.75 87 PHE A C 1
ATOM 696 O O . PHE A 1 87 ? -12.655 -3.594 4.674 1.00 96.75 87 PHE A O 1
ATOM 703 N N . SER A 1 88 ? -11.106 -5.216 4.409 1.00 95.88 88 SER A N 1
ATOM 704 C CA . SER A 1 88 ? -10.401 -4.620 3.272 1.00 95.88 88 SER A CA 1
ATOM 705 C C . SER A 1 88 ? -10.696 -5.399 1.990 1.00 95.88 88 SER A C 1
ATOM 707 O O . SER A 1 88 ? -9.829 -6.100 1.470 1.00 95.88 88 SER A O 1
ATOM 709 N N . GLY A 1 89 ? -11.937 -5.324 1.510 1.00 96.19 89 GLY A N 1
ATOM 710 C CA . GLY A 1 89 ? -12.320 -5.971 0.260 1.00 96.19 89 GLY A CA 1
ATOM 711 C C . GLY A 1 89 ? -13.563 -5.388 -0.395 1.00 96.19 89 GLY A C 1
ATOM 712 O O . GLY A 1 89 ? -13.988 -4.283 -0.055 1.00 96.19 89 GLY A O 1
ATOM 713 N N . TYR A 1 90 ? -14.134 -6.133 -1.341 1.00 96.56 90 TYR A N 1
ATOM 714 C CA . TYR A 1 90 ? -15.303 -5.707 -2.103 1.00 96.56 90 TYR A CA 1
ATOM 715 C C . TYR A 1 90 ? -16.589 -6.301 -1.518 1.00 96.56 90 TYR A C 1
ATOM 717 O O . TYR A 1 90 ? -16.807 -7.510 -1.574 1.00 96.56 90 TYR A O 1
ATOM 725 N N . TRP A 1 91 ? -17.423 -5.442 -0.931 1.00 96.88 91 TRP A N 1
ATOM 726 C CA . TRP A 1 91 ? -18.741 -5.774 -0.387 1.00 96.88 91 TRP A CA 1
ATOM 727 C C . TRP A 1 91 ? -19.680 -4.556 -0.506 1.00 96.88 91 TRP A C 1
ATOM 729 O O . TRP A 1 91 ? -19.832 -3.793 0.457 1.00 96.88 91 TRP A O 1
ATOM 739 N N . PRO A 1 92 ? -20.312 -4.353 -1.679 1.00 95.62 92 PRO A N 1
ATOM 740 C CA . PRO A 1 92 ? -21.135 -3.175 -1.969 1.00 95.62 92 PRO A CA 1
ATOM 741 C C . PRO A 1 92 ? -22.288 -2.957 -0.992 1.00 95.62 92 PRO A C 1
ATOM 743 O O . PRO A 1 92 ? -22.522 -1.834 -0.557 1.00 95.62 92 PRO A O 1
ATOM 746 N N . GLU A 1 93 ? -22.962 -4.027 -0.573 1.00 96.12 93 GLU A N 1
ATOM 747 C CA . GLU A 1 93 ? -24.089 -3.977 0.365 1.00 96.12 93 GLU A CA 1
ATOM 748 C C . GLU A 1 93 ? -23.675 -3.485 1.761 1.00 96.12 93 GLU A C 1
ATOM 750 O O . GLU A 1 93 ? -24.527 -3.137 2.578 1.00 96.12 93 GLU A O 1
ATOM 755 N N . ARG A 1 94 ? -22.367 -3.447 2.048 1.00 93.44 94 ARG A N 1
ATOM 756 C CA . ARG A 1 94 ? -21.787 -2.861 3.263 1.00 93.44 94 ARG A CA 1
ATOM 757 C C . ARG A 1 94 ? -20.895 -1.650 3.007 1.00 93.44 94 ARG A C 1
ATOM 759 O O . ARG A 1 94 ? -20.187 -1.228 3.916 1.00 93.44 94 ARG A O 1
ATOM 766 N N . GLY A 1 95 ? -20.921 -1.097 1.797 1.00 94.56 95 GLY A N 1
ATOM 767 C CA . GLY A 1 95 ? -20.134 0.080 1.433 1.00 94.56 95 GLY A CA 1
ATOM 768 C C . GLY A 1 95 ? -18.624 -0.165 1.342 1.00 94.56 95 GLY A C 1
ATOM 769 O O . GLY A 1 95 ? -17.861 0.795 1.375 1.00 94.56 95 GLY A O 1
ATOM 770 N N . ALA A 1 96 ? -18.169 -1.419 1.245 1.00 96.44 96 ALA A N 1
ATOM 771 C CA . ALA A 1 96 ? -16.754 -1.721 1.039 1.00 96.44 96 ALA A CA 1
ATOM 772 C C . ALA A 1 96 ? -16.450 -1.804 -0.465 1.00 96.44 96 ALA A C 1
ATOM 774 O O . ALA A 1 96 ? -16.994 -2.661 -1.161 1.00 96.44 96 ALA A O 1
ATOM 775 N N . ASP A 1 97 ? -15.581 -0.923 -0.966 1.00 95.44 97 ASP A N 1
ATOM 776 C CA . ASP A 1 97 ? -15.324 -0.751 -2.409 1.00 95.44 97 ASP A CA 1
ATOM 777 C C . ASP A 1 97 ? -13.855 -1.007 -2.806 1.00 95.44 97 ASP A C 1
ATOM 779 O O . ASP A 1 97 ? -13.365 -0.487 -3.804 1.00 95.44 97 ASP A O 1
ATOM 783 N N . ILE A 1 98 ? -13.125 -1.827 -2.042 1.00 96.56 98 ILE A N 1
ATOM 784 C CA . ILE A 1 98 ? -11.748 -2.226 -2.389 1.00 96.56 98 ILE A CA 1
ATOM 785 C C . ILE A 1 98 ? -11.819 -3.353 -3.423 1.00 96.56 98 ILE A C 1
ATOM 787 O O . ILE A 1 98 ? -11.974 -4.530 -3.084 1.00 96.56 98 ILE A O 1
ATOM 791 N N . ARG A 1 99 ? -11.752 -2.981 -4.704 1.00 95.06 99 ARG A N 1
ATOM 792 C CA . ARG A 1 99 ? -12.063 -3.845 -5.858 1.00 95.06 99 ARG A CA 1
ATOM 793 C C . ARG A 1 99 ? -11.117 -5.026 -6.021 1.00 95.06 99 ARG A C 1
ATOM 795 O O . ARG A 1 99 ? -11.534 -6.075 -6.500 1.00 95.06 99 ARG A O 1
ATOM 802 N N . THR A 1 100 ? -9.856 -4.869 -5.640 1.00 95.62 100 THR A N 1
ATOM 803 C CA . THR A 1 100 ? -8.853 -5.944 -5.713 1.00 95.62 100 THR A CA 1
ATOM 804 C C . THR A 1 100 ? -8.924 -6.908 -4.534 1.00 95.62 100 THR A C 1
ATOM 806 O O . THR A 1 100 ? -8.161 -7.873 -4.486 1.00 95.62 100 THR A O 1
ATOM 809 N N . CYS A 1 101 ? -9.836 -6.670 -3.586 1.00 96.06 101 CYS A N 1
ATOM 810 C CA . CYS A 1 101 ? -9.997 -7.475 -2.380 1.00 96.06 101 CYS A CA 1
ATOM 811 C C . CYS A 1 101 ? -8.719 -7.577 -1.530 1.00 96.06 101 CYS A C 1
ATOM 813 O O . CYS A 1 101 ? -8.478 -8.593 -0.877 1.00 96.06 101 CYS A O 1
ATOM 815 N N . THR A 1 102 ? -7.885 -6.532 -1.536 1.00 95.31 102 THR A N 1
ATOM 816 C CA . THR A 1 102 ? -6.676 -6.475 -0.717 1.00 95.31 102 THR A CA 1
ATOM 817 C C . THR A 1 102 ? -6.420 -5.084 -0.146 1.00 95.31 102 THR A C 1
ATOM 819 O O . THR A 1 102 ? -6.578 -4.068 -0.816 1.00 95.31 102 THR A O 1
ATOM 822 N N . PHE A 1 103 ? -5.919 -5.039 1.090 1.00 96.12 103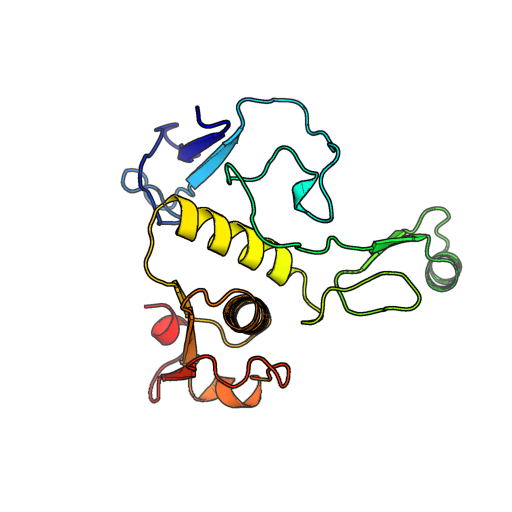 PHE A N 1
ATOM 823 C CA . PHE A 1 103 ? -5.454 -3.807 1.733 1.00 96.12 103 PHE A CA 1
ATOM 824 C C . PHE A 1 103 ? -4.277 -3.141 0.993 1.00 96.12 103 PHE A C 1
ATOM 826 O O . PHE A 1 103 ? -3.929 -1.999 1.288 1.00 96.12 103 PHE A O 1
ATOM 833 N N . LYS A 1 104 ? -3.652 -3.834 0.028 1.00 97.50 104 LYS A N 1
ATOM 834 C CA . LYS A 1 104 ? -2.558 -3.293 -0.788 1.00 97.50 104 LYS A CA 1
ATOM 835 C C . LYS A 1 104 ? -2.968 -2.105 -1.662 1.00 97.50 104 LYS A C 1
ATOM 837 O O . LYS A 1 104 ? -2.090 -1.352 -2.071 1.00 97.50 104 LYS A O 1
ATOM 842 N N . GLU A 1 105 ? -4.265 -1.864 -1.881 1.00 96.56 105 GLU A N 1
ATOM 843 C CA . GLU A 1 105 ? -4.727 -0.620 -2.520 1.00 96.56 105 GLU A CA 1
ATOM 844 C C . GLU A 1 105 ? -4.343 0.636 -1.729 1.00 96.56 105 GLU A C 1
ATOM 846 O O . GLU A 1 105 ? -4.089 1.667 -2.345 1.00 96.56 105 GLU A O 1
ATOM 851 N N . PHE A 1 106 ? -4.240 0.562 -0.395 1.00 96.12 106 PHE A N 1
ATOM 852 C CA . PHE A 1 106 ? -3.861 1.721 0.421 1.00 96.12 106 PHE A CA 1
ATOM 853 C C . PHE A 1 106 ? -2.410 2.132 0.155 1.00 96.12 106 PHE A C 1
ATOM 855 O O . PHE A 1 106 ? -2.120 3.301 -0.079 1.00 96.12 106 PHE A O 1
ATOM 862 N N . GLU A 1 107 ? -1.509 1.146 0.142 1.00 95.88 107 GLU A N 1
ATOM 863 C CA . GLU A 1 107 ? -0.096 1.331 -0.197 1.00 95.88 107 GLU A CA 1
ATOM 864 C C . GLU A 1 107 ? 0.049 1.848 -1.629 1.00 95.88 107 GLU A C 1
ATOM 866 O O . GLU A 1 107 ? 0.689 2.872 -1.855 1.00 95.88 107 GLU A O 1
ATOM 871 N N . ALA A 1 108 ? -0.595 1.183 -2.589 1.00 96.88 108 ALA A N 1
ATOM 872 C CA . ALA A 1 108 ? -0.481 1.538 -3.995 1.00 96.88 108 ALA A CA 1
ATOM 873 C C . ALA A 1 108 ? -0.999 2.958 -4.285 1.00 96.88 108 ALA A C 1
ATOM 875 O O . ALA A 1 108 ? -0.369 3.687 -5.048 1.00 96.88 108 ALA A O 1
ATOM 876 N N . ALA A 1 109 ? -2.091 3.387 -3.641 1.00 96.38 109 ALA A N 1
ATOM 877 C CA . ALA A 1 109 ? -2.616 4.743 -3.788 1.00 96.38 109 ALA A CA 1
ATOM 878 C C . ALA A 1 109 ? -1.615 5.798 -3.296 1.00 96.38 109 ALA A C 1
ATOM 880 O O . ALA A 1 109 ? -1.319 6.751 -4.016 1.00 96.38 109 ALA A O 1
ATOM 881 N N . VAL A 1 110 ? -1.054 5.603 -2.100 1.00 95.94 110 VAL A N 1
ATOM 882 C CA . VAL A 1 110 ? -0.083 6.532 -1.504 1.00 95.94 110 VAL A CA 1
ATOM 883 C C . VAL A 1 110 ? 1.217 6.567 -2.307 1.00 95.94 110 VAL A C 1
ATOM 885 O O . VAL A 1 110 ? 1.715 7.648 -2.605 1.00 95.94 110 VAL A O 1
ATOM 888 N N . VAL A 1 111 ? 1.753 5.406 -2.694 1.00 95.50 111 VAL A N 1
ATOM 889 C CA . VAL A 1 111 ? 3.001 5.315 -3.466 1.00 95.50 111 VAL A CA 1
ATOM 890 C C . VAL A 1 111 ? 2.845 5.971 -4.833 1.00 95.50 111 VAL A C 1
ATOM 892 O O . VAL A 1 111 ? 3.726 6.722 -5.239 1.00 95.50 111 VAL A O 1
ATOM 895 N N . MET A 1 112 ? 1.733 5.744 -5.539 1.00 95.88 112 MET A N 1
ATOM 896 C CA . MET A 1 112 ? 1.506 6.368 -6.846 1.00 95.88 112 MET A CA 1
ATOM 897 C C . MET A 1 112 ? 1.376 7.888 -6.756 1.00 95.88 112 MET A C 1
ATOM 899 O O . MET A 1 112 ? 1.983 8.589 -7.563 1.00 95.88 112 MET A O 1
ATOM 903 N N . GLU A 1 113 ? 0.618 8.413 -5.789 1.00 95.19 113 GLU A N 1
ATOM 904 C CA . GLU A 1 113 ? 0.503 9.867 -5.620 1.00 95.19 113 GLU A CA 1
ATOM 905 C C . GLU A 1 113 ? 1.838 10.488 -5.190 1.00 95.19 113 GLU A C 1
ATOM 907 O O . GLU A 1 113 ? 2.261 11.474 -5.789 1.00 95.19 113 GLU A O 1
ATOM 912 N N . ASN A 1 114 ? 2.569 9.867 -4.258 1.00 93.94 114 ASN A N 1
ATOM 913 C CA . ASN A 1 114 ? 3.910 10.322 -3.884 1.00 93.94 114 ASN A CA 1
ATOM 914 C C . ASN A 1 114 ? 4.863 10.322 -5.095 1.00 93.94 114 ASN A C 1
ATOM 916 O O . ASN A 1 114 ? 5.598 11.282 -5.315 1.00 93.94 114 ASN A O 1
ATOM 920 N N . SER A 1 115 ? 4.805 9.281 -5.927 1.00 94.50 115 SER A N 1
ATOM 921 C CA . SER A 1 115 ? 5.638 9.165 -7.128 1.00 94.50 115 SER A CA 1
ATOM 922 C C . SER A 1 115 ? 5.305 10.251 -8.162 1.00 94.50 115 SER A C 1
ATOM 924 O O . SER A 1 115 ? 6.208 10.816 -8.777 1.00 94.50 115 SER A O 1
ATOM 926 N N . ARG A 1 116 ? 4.022 10.613 -8.314 1.00 93.69 116 ARG A N 1
ATOM 927 C CA . ARG A 1 116 ? 3.587 11.743 -9.154 1.00 93.69 116 ARG A CA 1
ATOM 928 C C . ARG A 1 116 ? 4.112 13.084 -8.650 1.00 93.69 116 ARG A C 1
ATOM 930 O O . ARG A 1 116 ? 4.583 13.879 -9.459 1.00 93.69 116 ARG A O 1
ATOM 937 N N . GLU A 1 117 ? 4.018 13.336 -7.346 1.00 92.75 117 GLU A N 1
ATOM 938 C CA . GLU A 1 117 ? 4.507 14.574 -6.719 1.00 92.75 117 GLU A CA 1
ATOM 939 C C . GLU A 1 117 ? 6.020 14.749 -6.882 1.00 92.75 117 GLU A C 1
ATOM 941 O O . GLU A 1 117 ? 6.495 15.874 -6.999 1.00 92.75 117 GLU A O 1
ATOM 946 N N . ASN A 1 118 ? 6.758 13.638 -6.947 1.00 92.19 118 ASN A N 1
ATOM 947 C CA . ASN A 1 118 ? 8.208 13.614 -7.143 1.00 92.19 118 ASN A CA 1
ATOM 948 C C . ASN A 1 118 ? 8.627 13.397 -8.611 1.00 92.19 118 ASN A C 1
ATOM 950 O O . ASN A 1 118 ? 9.787 13.104 -8.883 1.00 92.19 118 ASN A O 1
ATOM 954 N N . HIS A 1 119 ? 7.703 13.542 -9.570 1.00 93.81 119 HIS A N 1
ATOM 955 C CA . HIS A 1 119 ? 7.975 13.441 -11.012 1.00 93.81 119 HIS A CA 1
ATOM 956 C C . HIS A 1 119 ? 8.620 12.116 -11.466 1.00 93.81 119 HIS A C 1
ATOM 958 O O . HIS A 1 119 ? 9.321 12.067 -12.478 1.00 93.81 119 HIS A O 1
ATOM 964 N N . ILE A 1 120 ? 8.345 11.020 -10.757 1.00 95.25 120 ILE A N 1
ATOM 965 C CA . ILE A 1 120 ? 8.776 9.680 -11.155 1.00 95.25 120 ILE A CA 1
ATOM 966 C C . ILE A 1 120 ? 7.933 9.225 -12.354 1.00 95.25 120 ILE A C 1
ATOM 968 O O . ILE A 1 120 ? 6.704 9.341 -12.346 1.00 95.25 120 ILE A O 1
ATOM 972 N N . GLY A 1 121 ? 8.588 8.717 -13.402 1.00 95.69 121 GLY A N 1
ATOM 973 C CA . GLY A 1 121 ? 7.940 8.381 -14.678 1.00 95.69 121 GLY A CA 1
ATOM 974 C C . GLY A 1 121 ? 7.121 7.085 -14.678 1.00 95.69 121 GLY A C 1
ATOM 975 O O . GLY A 1 121 ? 6.329 6.868 -15.591 1.00 95.69 121 GLY A O 1
ATOM 976 N N . GLY A 1 122 ? 7.292 6.229 -13.672 1.00 96.44 122 GLY A N 1
ATOM 977 C CA . GLY A 1 122 ? 6.587 4.958 -13.546 1.00 96.44 122 GLY A CA 1
ATOM 978 C C . GLY A 1 122 ? 7.186 4.073 -12.460 1.00 96.44 122 GLY A C 1
ATOM 979 O O . GLY A 1 122 ? 8.220 4.404 -11.882 1.00 96.44 122 GLY A O 1
ATOM 980 N N . LEU A 1 123 ? 6.532 2.945 -12.184 1.00 97.56 123 LEU A N 1
ATOM 981 C CA . LEU A 1 123 ? 6.951 1.999 -11.147 1.00 97.56 123 LEU A CA 1
ATOM 982 C C . LEU A 1 123 ? 7.166 0.601 -11.715 1.00 97.56 123 LEU A C 1
ATOM 984 O O . LEU A 1 123 ? 6.379 0.118 -12.529 1.00 97.56 123 LEU A O 1
ATOM 988 N N . VAL A 1 124 ? 8.199 -0.066 -11.214 1.00 96.94 124 VAL A N 1
ATOM 989 C CA . VAL A 1 124 ? 8.410 -1.502 -11.397 1.00 96.94 124 VAL A CA 1
ATOM 990 C C . VAL A 1 124 ? 7.965 -2.194 -10.114 1.00 96.94 124 VAL A C 1
ATOM 992 O O . VAL A 1 124 ? 8.382 -1.812 -9.023 1.00 96.94 124 VAL A O 1
ATOM 995 N N . VAL A 1 125 ? 7.074 -3.175 -10.236 1.00 97.25 125 VAL A N 1
ATOM 996 C CA . VAL A 1 125 ? 6.475 -3.877 -9.097 1.00 97.25 125 VAL A CA 1
ATOM 997 C C . VAL A 1 125 ? 6.813 -5.364 -9.201 1.00 97.25 125 VAL A C 1
ATOM 999 O O . VAL A 1 125 ? 6.097 -6.111 -9.878 1.00 97.25 125 VAL A O 1
ATOM 1002 N N . PRO A 1 126 ? 7.889 -5.807 -8.533 1.00 95.75 126 PRO A N 1
ATOM 1003 C CA . PRO A 1 126 ? 8.283 -7.206 -8.499 1.00 95.75 126 PRO A CA 1
ATOM 1004 C C . PRO A 1 126 ? 7.429 -7.968 -7.483 1.00 95.75 126 PRO A C 1
ATOM 1006 O O . PRO A 1 126 ? 7.730 -8.054 -6.291 1.00 95.75 126 PRO A O 1
ATOM 1009 N N . SER A 1 127 ? 6.267 -8.441 -7.927 1.00 95.69 127 SER A N 1
ATOM 1010 C CA . SER A 1 127 ? 5.325 -9.144 -7.063 1.00 95.69 127 SER A CA 1
ATOM 1011 C C . SER A 1 127 ? 4.392 -10.039 -7.856 1.00 95.69 127 SER A C 1
ATOM 1013 O O . SER A 1 127 ? 3.843 -9.635 -8.874 1.00 95.69 127 SER A O 1
ATOM 1015 N N . ALA A 1 128 ? 4.132 -11.232 -7.325 1.00 93.25 128 ALA A N 1
ATOM 1016 C CA . ALA A 1 128 ? 3.215 -12.202 -7.912 1.00 93.25 128 ALA A CA 1
ATOM 1017 C C . ALA A 1 128 ? 1.910 -12.367 -7.106 1.00 93.25 128 ALA A C 1
ATOM 1019 O O . ALA A 1 128 ? 1.341 -13.452 -7.019 1.00 93.25 128 ALA A O 1
ATOM 1020 N N . GLY A 1 129 ? 1.449 -11.300 -6.447 1.00 94.00 129 GLY A N 1
ATOM 1021 C CA . GLY A 1 129 ? 0.291 -11.379 -5.559 1.00 94.00 129 GLY A CA 1
ATOM 1022 C C . GLY A 1 129 ? -0.442 -10.059 -5.372 1.00 94.00 129 GLY A C 1
ATOM 1023 O O . GLY A 1 129 ? -0.527 -9.226 -6.272 1.00 94.00 129 GLY A O 1
ATOM 1024 N N . ASN A 1 130 ? -0.993 -9.870 -4.173 1.00 96.38 130 ASN A N 1
ATOM 1025 C CA . ASN A 1 130 ? -1.854 -8.737 -3.828 1.00 96.38 130 ASN A CA 1
ATOM 1026 C C . ASN A 1 130 ? -1.261 -7.365 -4.186 1.00 96.38 130 ASN A C 1
ATOM 1028 O O . ASN A 1 130 ? -1.991 -6.506 -4.673 1.00 96.38 130 ASN A O 1
ATOM 1032 N N . THR A 1 131 ? 0.045 -7.165 -3.985 1.00 97.06 131 THR A N 1
ATOM 1033 C CA . THR A 1 131 ? 0.717 -5.909 -4.341 1.00 97.06 131 THR A CA 1
ATOM 1034 C C . THR A 1 131 ? 0.611 -5.651 -5.843 1.00 97.06 131 THR A C 1
ATOM 1036 O O . THR A 1 131 ? 0.054 -4.634 -6.243 1.00 97.06 131 THR A O 1
ATOM 1039 N N . ALA A 1 132 ? 1.033 -6.594 -6.688 1.00 96.81 132 ALA A N 1
ATOM 1040 C CA . ALA A 1 132 ? 0.914 -6.437 -8.136 1.00 96.81 132 ALA A CA 1
ATOM 1041 C C . ALA A 1 132 ? -0.530 -6.212 -8.602 1.00 96.81 132 ALA A C 1
ATOM 1043 O O . ALA A 1 132 ? -0.765 -5.380 -9.473 1.00 96.81 132 ALA A O 1
ATOM 1044 N N . ARG A 1 133 ? -1.513 -6.886 -7.991 1.00 96.31 133 ARG A N 1
ATOM 1045 C CA . ARG A 1 133 ? -2.936 -6.691 -8.322 1.00 96.31 133 ARG A CA 1
ATOM 1046 C C . ARG A 1 133 ? -3.417 -5.279 -7.990 1.00 96.31 133 ARG A C 1
ATOM 1048 O O . ARG A 1 133 ? -4.078 -4.658 -8.821 1.00 96.31 133 ARG A O 1
ATOM 1055 N N . ALA A 1 134 ? -3.061 -4.765 -6.813 1.00 97.31 134 ALA A N 1
ATOM 1056 C CA . ALA A 1 134 ? -3.399 -3.409 -6.387 1.00 97.31 134 ALA A CA 1
ATOM 1057 C C . ALA A 1 134 ? -2.763 -2.350 -7.299 1.00 97.31 134 ALA A C 1
ATOM 1059 O O . ALA A 1 134 ? -3.461 -1.463 -7.795 1.00 97.31 134 ALA A O 1
ATOM 1060 N N . PHE A 1 135 ? -1.464 -2.479 -7.587 1.00 97.88 135 PHE A N 1
ATOM 1061 C CA . PHE A 1 135 ? -0.757 -1.555 -8.474 1.00 97.88 135 PHE A CA 1
ATOM 1062 C C . PHE A 1 135 ? -1.263 -1.631 -9.918 1.00 97.88 135 PHE A C 1
ATOM 1064 O O . PHE A 1 135 ? -1.460 -0.587 -10.531 1.00 97.88 135 PHE A O 1
ATOM 1071 N N . ALA A 1 136 ? -1.555 -2.821 -10.450 1.00 97.62 136 ALA A N 1
ATOM 1072 C CA . ALA A 1 136 ? -2.135 -2.961 -11.785 1.00 97.62 136 ALA A CA 1
ATOM 1073 C C . ALA A 1 136 ? -3.538 -2.334 -11.871 1.00 97.62 136 ALA A C 1
ATOM 1075 O O . ALA A 1 136 ? -3.848 -1.619 -12.821 1.00 97.62 136 ALA A O 1
ATOM 1076 N N . TYR A 1 137 ? -4.390 -2.548 -10.863 1.00 97.31 137 TYR A N 1
ATOM 1077 C CA . TYR A 1 137 ? -5.715 -1.929 -10.814 1.00 97.31 137 TYR A CA 1
ATOM 1078 C C . TYR A 1 137 ? -5.660 -0.402 -10.762 1.00 97.31 137 TYR A C 1
ATOM 1080 O O . TYR A 1 137 ? -6.340 0.267 -11.544 1.00 97.31 137 TYR A O 1
ATOM 1088 N N . LEU A 1 138 ? -4.825 0.162 -9.889 1.00 96.50 138 LEU A N 1
ATOM 1089 C CA . LEU A 1 138 ? -4.679 1.610 -9.809 1.00 96.50 138 LEU A CA 1
ATOM 1090 C C . LEU A 1 138 ? -3.969 2.186 -11.037 1.00 96.50 138 LEU A C 1
ATOM 1092 O O . LEU A 1 138 ? -4.352 3.255 -11.499 1.00 96.50 138 LEU A O 1
ATOM 1096 N N . SER A 1 139 ? -3.008 1.483 -11.634 1.00 97.19 139 SER A N 1
ATOM 1097 C CA . SER A 1 139 ? -2.372 1.900 -12.890 1.00 97.19 139 SER A CA 1
ATOM 1098 C C . SER A 1 139 ? -3.413 2.064 -13.996 1.00 97.19 139 SER A C 1
ATOM 1100 O O . SER A 1 139 ? -3.556 3.156 -14.540 1.00 97.19 139 SER A O 1
ATOM 1102 N N . ALA A 1 140 ? -4.230 1.033 -14.226 1.00 96.38 140 ALA A N 1
ATOM 1103 C CA . ALA A 1 140 ? -5.295 1.047 -15.224 1.00 96.38 140 ALA A CA 1
ATOM 1104 C C . ALA A 1 140 ? -6.327 2.163 -14.995 1.00 96.38 140 ALA A C 1
ATOM 1106 O O . ALA A 1 140 ? -6.790 2.793 -15.943 1.00 96.38 140 ALA A O 1
ATOM 1107 N N . ARG A 1 141 ? -6.684 2.434 -13.734 1.00 94.50 141 ARG A N 1
ATOM 1108 C CA . ARG A 1 141 ? -7.647 3.488 -13.380 1.00 94.50 141 ARG A CA 1
ATOM 1109 C C . ARG A 1 141 ? -7.060 4.892 -13.485 1.00 94.50 141 ARG A C 1
ATOM 1111 O O . ARG A 1 141 ? -7.778 5.842 -13.786 1.00 94.50 141 ARG A O 1
ATOM 1118 N N . THR A 1 142 ? -5.774 5.036 -13.179 1.00 93.94 142 THR A N 1
ATOM 1119 C CA . THR A 1 142 ? -5.140 6.345 -13.013 1.00 93.94 142 THR A CA 1
ATOM 1120 C C . THR A 1 142 ? -4.299 6.785 -14.211 1.00 93.94 142 THR A C 1
ATOM 1122 O O . THR A 1 142 ? -3.887 7.944 -14.269 1.00 93.94 142 THR A O 1
ATOM 1125 N N . GLY A 1 143 ? -3.994 5.865 -15.127 1.00 94.69 143 GLY A N 1
ATOM 1126 C CA . GLY A 1 143 ? -3.029 6.062 -16.204 1.00 94.69 143 GLY A CA 1
ATOM 1127 C C . GLY A 1 143 ? -1.575 6.160 -15.730 1.00 94.69 143 GLY A C 1
ATOM 1128 O O . GLY A 1 143 ? -0.715 6.517 -16.529 1.00 94.69 143 GLY A O 1
ATOM 1129 N N . TYR A 1 144 ? -1.273 5.888 -14.450 1.00 96.38 144 TYR A N 1
ATOM 1130 C CA . TYR A 1 144 ? 0.113 5.896 -13.974 1.00 96.38 144 TYR A CA 1
ATOM 1131 C C . TYR A 1 144 ? 0.878 4.689 -14.527 1.00 96.38 144 TYR A C 1
ATOM 1133 O O . TYR A 1 144 ? 0.400 3.566 -14.333 1.00 96.38 144 TYR A O 1
ATOM 1141 N N . PRO A 1 145 ? 2.054 4.861 -15.152 1.00 97.75 145 PRO A N 1
ATOM 1142 C CA . PRO A 1 145 ? 2.796 3.735 -15.703 1.00 97.75 145 PRO A CA 1
ATOM 1143 C C . PRO A 1 145 ? 3.273 2.764 -14.617 1.00 97.75 145 PRO A C 1
ATOM 1145 O O . PRO A 1 145 ? 3.966 3.147 -13.673 1.00 97.75 145 PRO A O 1
ATOM 1148 N N . VAL A 1 146 ? 2.907 1.491 -14.768 1.00 98.25 146 VAL A N 1
ATOM 1149 C CA . VAL A 1 146 ? 3.364 0.383 -13.924 1.00 98.25 146 VAL A CA 1
ATOM 1150 C C . VAL A 1 146 ? 3.779 -0.782 -14.807 1.00 98.25 146 VAL A C 1
ATOM 1152 O O . VAL A 1 146 ? 3.083 -1.117 -15.764 1.00 98.25 146 VAL A O 1
ATOM 1155 N N . VAL A 1 147 ? 4.881 -1.429 -14.442 1.00 98.06 147 VAL A N 1
ATOM 1156 C CA . VAL A 1 147 ? 5.290 -2.728 -14.974 1.00 98.06 147 VAL A CA 1
ATOM 1157 C C . VAL A 1 147 ? 5.311 -3.727 -13.828 1.00 98.06 147 VAL A C 1
ATOM 1159 O O . VAL A 1 147 ? 5.952 -3.493 -12.805 1.00 98.06 147 VAL A O 1
ATOM 1162 N N . ILE A 1 148 ? 4.605 -4.840 -13.990 1.00 98.00 148 ILE A N 1
ATOM 1163 C CA . ILE A 1 148 ? 4.650 -5.958 -13.050 1.00 98.00 148 ILE A CA 1
ATOM 1164 C C . ILE A 1 148 ? 5.762 -6.912 -13.484 1.00 98.00 148 ILE A C 1
ATOM 1166 O O . ILE A 1 148 ? 5.861 -7.232 -14.667 1.00 98.00 148 ILE A O 1
ATOM 1170 N N . VAL A 1 149 ? 6.568 -7.393 -12.542 1.00 97.62 149 VAL A N 1
ATOM 1171 C CA . VAL A 1 149 ? 7.595 -8.415 -12.790 1.00 97.62 149 VAL A CA 1
ATOM 1172 C C . VAL A 1 149 ? 7.296 -9.624 -11.913 1.00 97.62 149 VAL A C 1
ATOM 1174 O O . VAL A 1 149 ? 7.084 -9.487 -10.707 1.00 97.62 149 VAL A O 1
ATOM 1177 N N . VAL A 1 150 ? 7.226 -10.808 -12.521 1.00 96.62 150 VAL A N 1
ATOM 1178 C CA . VAL A 1 150 ? 6.959 -12.073 -11.821 1.00 96.62 150 VAL A CA 1
ATOM 1179 C C . VAL A 1 150 ? 7.897 -13.175 -12.301 1.00 96.62 150 VAL A C 1
ATOM 1181 O O . VAL A 1 150 ? 8.184 -13.248 -13.497 1.00 96.62 150 VAL A O 1
ATOM 1184 N N . PRO A 1 151 ? 8.335 -14.093 -11.428 1.00 96.31 151 PRO A N 1
ATOM 1185 C CA . PRO A 1 151 ? 8.992 -15.308 -11.884 1.00 96.31 151 PRO A CA 1
ATOM 1186 C C . PRO A 1 151 ? 7.979 -16.244 -12.547 1.00 96.31 151 PRO A C 1
ATOM 1188 O O . PRO A 1 151 ? 6.806 -16.304 -12.160 1.00 96.31 151 PRO A O 1
ATOM 1191 N N . ARG A 1 152 ? 8.432 -17.021 -13.537 1.00 95.44 152 ARG A N 1
ATOM 1192 C CA . ARG A 1 152 ? 7.584 -17.944 -14.313 1.00 95.44 152 ARG A CA 1
ATOM 1193 C C . ARG A 1 152 ? 6.763 -18.881 -13.432 1.00 95.44 152 ARG A C 1
ATOM 1195 O O . ARG A 1 152 ? 5.598 -19.132 -13.732 1.00 95.44 152 ARG A O 1
ATOM 1202 N N . MET A 1 153 ? 7.357 -19.372 -12.346 1.00 93.25 153 MET A N 1
ATOM 1203 C CA . MET A 1 153 ? 6.707 -20.287 -11.405 1.00 93.25 153 MET A CA 1
ATOM 1204 C C . MET A 1 153 ? 5.486 -19.683 -10.695 1.00 93.25 153 MET A C 1
ATOM 1206 O O . MET A 1 153 ? 4.609 -20.430 -10.278 1.00 93.25 153 MET A O 1
ATOM 1210 N N . CYS A 1 154 ? 5.390 -18.354 -10.596 1.00 94.38 154 CYS A N 1
ATOM 1211 C CA . CYS A 1 154 ? 4.271 -17.674 -9.944 1.00 94.38 154 CYS A CA 1
ATOM 1212 C C . CYS A 1 154 ? 3.228 -17.129 -10.929 1.00 94.38 154 CYS A C 1
ATOM 1214 O O . CYS A 1 154 ? 2.235 -16.544 -10.502 1.00 94.38 154 CYS A O 1
ATOM 1216 N N . LEU A 1 155 ? 3.410 -17.315 -12.242 1.00 91.44 155 LEU A N 1
ATOM 1217 C CA . LEU A 1 155 ? 2.489 -16.770 -13.243 1.00 91.44 155 LEU A CA 1
ATOM 1218 C C . LEU A 1 155 ? 1.057 -17.310 -13.082 1.00 91.44 155 LEU A C 1
ATOM 1220 O O . LEU A 1 155 ? 0.102 -16.578 -13.316 1.00 91.44 155 LEU A O 1
ATOM 1224 N N . GLY A 1 156 ? 0.903 -18.564 -12.643 1.00 91.00 156 GLY A N 1
ATOM 1225 C CA . GLY A 1 156 ? -0.408 -19.179 -12.397 1.00 91.00 156 GLY A CA 1
ATOM 1226 C C . GLY A 1 156 ? -1.204 -18.539 -11.252 1.00 91.00 156 GLY A C 1
ATOM 1227 O O . GLY A 1 156 ? -2.426 -18.633 -11.237 1.00 91.00 156 GLY A O 1
ATOM 1228 N N . GLU A 1 157 ? -0.531 -17.839 -10.336 1.00 89.62 157 GLU A N 1
ATOM 1229 C CA . GLU A 1 157 ? -1.161 -17.126 -9.215 1.00 89.62 157 GLU A CA 1
ATOM 1230 C C . GLU A 1 157 ? -1.672 -15.735 -9.622 1.00 89.62 157 GLU A C 1
ATOM 1232 O O . GLU A 1 157 ? -2.387 -15.060 -8.866 1.00 89.62 157 GLU A O 1
ATOM 1237 N N . MET A 1 158 ? -1.306 -15.272 -10.819 1.00 92.88 158 MET A N 1
ATOM 1238 C CA . MET A 1 158 ? -1.671 -13.951 -11.298 1.00 92.88 158 MET A CA 1
ATOM 1239 C C . MET A 1 158 ? -3.080 -13.937 -11.871 1.00 92.88 158 MET A C 1
ATOM 1241 O O . MET A 1 158 ? -3.435 -14.677 -12.784 1.00 92.88 158 MET A O 1
ATOM 1245 N N . TRP A 1 159 ? -3.875 -13.007 -11.358 1.00 93.12 159 TRP A N 1
ATOM 1246 C CA . TRP A 1 159 ? -5.166 -12.646 -11.912 1.00 93.12 159 TRP A CA 1
ATOM 1247 C C . TRP A 1 159 ? -5.353 -11.142 -11.793 1.00 93.12 159 TRP A C 1
ATOM 1249 O O . TRP A 1 159 ? -4.857 -10.507 -10.859 1.00 93.12 159 TRP A O 1
ATOM 1259 N N . TYR A 1 160 ? -6.090 -10.580 -12.741 1.00 94.81 160 TYR A N 1
ATOM 1260 C CA . TYR A 1 160 ? -6.384 -9.158 -12.801 1.00 94.81 160 TYR A CA 1
ATOM 1261 C C . TYR A 1 160 ? -7.881 -8.950 -12.950 1.00 94.81 160 TYR A C 1
ATOM 1263 O O . TYR A 1 160 ? -8.587 -9.758 -13.556 1.00 94.81 160 TYR A O 1
ATOM 1271 N N . LEU A 1 161 ? -8.368 -7.824 -12.437 1.00 93.19 161 LEU A N 1
ATOM 1272 C CA . LEU A 1 161 ? -9.684 -7.338 -12.826 1.00 93.19 161 LEU A CA 1
ATOM 1273 C C . LEU A 1 161 ? -9.680 -7.070 -14.336 1.00 93.19 161 LEU A C 1
ATOM 1275 O O . LEU A 1 161 ? -8.670 -6.638 -14.887 1.00 93.19 161 LEU A O 1
ATOM 1279 N N . ARG A 1 162 ? -10.815 -7.301 -15.008 1.00 87.19 162 ARG A N 1
ATOM 1280 C CA . ARG A 1 162 ? -10.935 -7.214 -16.477 1.00 87.19 162 ARG A CA 1
ATOM 1281 C C . ARG A 1 162 ? -10.410 -5.893 -17.062 1.00 87.19 162 ARG A C 1
ATOM 1283 O O . ARG A 1 162 ? -9.886 -5.887 -18.165 1.00 87.19 162 ARG A O 1
ATOM 1290 N N . GLY A 1 163 ? -10.538 -4.787 -16.325 1.00 88.50 163 GLY A N 1
ATOM 1291 C CA . GLY A 1 163 ? -10.033 -3.473 -16.737 1.00 88.50 163 GLY A CA 1
ATOM 1292 C C . GLY A 1 163 ? -8.516 -3.295 -16.617 1.00 88.50 163 GLY A C 1
ATOM 1293 O O . GLY A 1 163 ? -7.984 -2.368 -17.209 1.00 88.50 163 GLY A O 1
ATOM 1294 N N . SER A 1 164 ? -7.816 -4.173 -15.898 1.00 92.88 164 SER A N 1
ATOM 1295 C CA . SER A 1 164 ? -6.395 -4.028 -15.551 1.00 92.88 164 SER A CA 1
ATOM 1296 C C . SER A 1 164 ? -5.472 -4.975 -16.315 1.00 92.88 164 SER A C 1
ATOM 1298 O O . SER A 1 164 ? -4.258 -4.905 -16.157 1.00 92.88 164 SER A O 1
ATOM 1300 N N . SER A 1 165 ? -6.018 -5.860 -17.153 1.00 87.12 165 SER A N 1
ATOM 1301 C CA . SER A 1 165 ? -5.244 -6.883 -17.872 1.00 87.12 165 SER A CA 1
ATOM 1302 C C . SER A 1 165 ? -4.307 -6.325 -18.949 1.00 87.12 165 SER A C 1
ATOM 1304 O O . SER A 1 165 ? -3.521 -7.077 -19.511 1.00 87.12 165 SER A O 1
ATOM 1306 N N . HIS A 1 166 ? -4.407 -5.031 -19.266 1.00 91.62 166 HIS A N 1
ATOM 1307 C CA . HIS A 1 166 ? -3.519 -4.350 -20.210 1.00 91.62 166 HIS A CA 1
ATOM 1308 C C . HIS A 1 166 ? -2.229 -3.827 -19.556 1.00 91.62 166 HIS A C 1
ATOM 1310 O O . HIS A 1 166 ? -1.352 -3.341 -20.267 1.00 91.62 166 HIS A O 1
ATOM 1316 N N . VAL A 1 167 ? -2.106 -3.899 -18.224 1.00 96.69 167 VAL A N 1
ATOM 1317 C CA . VAL A 1 167 ? -0.880 -3.505 -17.519 1.00 96.69 167 VAL A CA 1
ATOM 1318 C C . VAL A 1 167 ? 0.235 -4.506 -17.852 1.00 96.69 167 VAL A C 1
ATOM 1320 O O . VAL A 1 167 ? 0.040 -5.711 -17.654 1.00 96.69 167 VAL A O 1
ATOM 1323 N N . PRO A 1 168 ? 1.402 -4.049 -18.348 1.00 96.38 168 PRO A N 1
ATOM 1324 C CA . PRO A 1 168 ? 2.499 -4.936 -18.715 1.00 96.38 168 PRO A CA 1
ATOM 1325 C C . PRO A 1 168 ? 2.933 -5.834 -17.555 1.00 96.38 168 PRO A C 1
ATOM 1327 O O . PRO A 1 168 ? 3.223 -5.355 -16.459 1.00 96.38 168 PRO A O 1
ATOM 1330 N N . THR A 1 169 ? 3.000 -7.138 -17.820 1.00 95.88 169 THR A N 1
ATOM 1331 C CA . THR A 1 169 ? 3.487 -8.149 -16.876 1.00 95.88 169 THR A CA 1
ATOM 1332 C C . THR A 1 169 ? 4.623 -8.922 -17.524 1.00 95.88 169 THR A C 1
ATOM 1334 O O . THR A 1 169 ? 4.414 -9.662 -18.486 1.00 95.88 169 THR A O 1
ATOM 1337 N N . LEU A 1 170 ? 5.834 -8.707 -17.021 1.00 96.06 170 LEU A N 1
ATOM 1338 C CA . LEU A 1 170 ? 7.056 -9.342 -17.485 1.00 96.06 170 LEU A CA 1
ATOM 1339 C C . LEU A 1 170 ? 7.329 -10.601 -16.672 1.00 96.06 170 LEU A C 1
ATOM 1341 O O . LEU A 1 170 ? 7.142 -10.628 -15.456 1.00 96.06 170 LEU A O 1
ATOM 1345 N N . VAL A 1 171 ? 7.783 -11.642 -17.366 1.00 95.75 171 VAL A N 1
ATOM 1346 C CA . VAL A 1 171 ? 8.064 -12.943 -16.763 1.00 95.75 171 VAL A CA 1
ATOM 1347 C C . VAL A 1 171 ? 9.564 -13.198 -16.765 1.00 95.75 171 VAL A C 1
ATOM 1349 O O . VAL A 1 171 ? 10.165 -13.329 -17.834 1.00 95.75 171 VAL A O 1
ATOM 1352 N N . VAL A 1 172 ? 10.146 -13.334 -15.576 1.00 95.31 172 VAL A N 1
ATOM 1353 C CA . VAL A 1 172 ? 11.510 -13.840 -15.394 1.00 95.31 172 VAL A CA 1
ATOM 1354 C C . VAL A 1 172 ? 11.474 -15.349 -15.628 1.00 95.31 172 VAL A C 1
ATOM 1356 O O . VAL A 1 172 ? 10.768 -16.081 -14.931 1.00 95.31 172 VAL A O 1
ATOM 1359 N N . ARG A 1 173 ? 12.146 -15.812 -16.690 1.00 91.88 173 ARG A N 1
ATOM 1360 C CA . ARG A 1 173 ? 12.067 -17.215 -17.136 1.00 91.88 173 ARG A CA 1
ATOM 1361 C C . ARG A 1 173 ? 12.827 -18.164 -16.218 1.00 91.88 173 ARG A C 1
ATOM 1363 O O . ARG A 1 173 ? 12.245 -19.168 -15.813 1.00 91.88 173 ARG A O 1
ATOM 1370 N N . ASP A 1 174 ? 14.072 -17.814 -15.922 1.00 90.44 174 ASP A N 1
ATOM 1371 C CA . ASP A 1 174 ? 15.032 -18.635 -15.188 1.00 90.44 174 ASP A CA 1
ATOM 1372 C C . ASP A 1 174 ? 15.434 -17.889 -13.914 1.00 90.44 174 ASP A C 1
ATOM 1374 O O . ASP A 1 174 ? 16.524 -17.335 -13.823 1.00 90.44 174 ASP A O 1
ATOM 1378 N N . GLY A 1 175 ? 14.496 -17.803 -12.971 1.00 87.75 175 GLY A N 1
ATOM 1379 C CA . GLY A 1 175 ? 14.704 -17.109 -11.707 1.00 87.75 175 GLY A CA 1
ATOM 1380 C C . GLY A 1 175 ? 13.531 -17.266 -10.746 1.00 87.75 175 GLY A C 1
ATOM 1381 O O . GLY A 1 175 ? 12.431 -17.683 -11.135 1.00 87.75 175 GLY A O 1
ATOM 1382 N N . ASP A 1 176 ? 13.789 -16.957 -9.485 1.00 89.06 176 ASP A N 1
ATOM 1383 C CA . ASP A 1 176 ? 12.834 -16.985 -8.393 1.00 89.06 176 ASP A CA 1
ATOM 1384 C C . ASP A 1 176 ? 12.302 -15.582 -8.045 1.00 89.06 176 ASP A C 1
ATOM 1386 O O . ASP A 1 176 ? 12.344 -14.642 -8.839 1.00 89.06 176 ASP A O 1
ATOM 1390 N N . TYR A 1 177 ? 11.680 -15.454 -6.874 1.00 85.88 177 TYR A N 1
ATOM 1391 C CA . TYR A 1 177 ? 11.100 -14.190 -6.428 1.00 85.88 177 TYR A CA 1
ATOM 1392 C C . TYR A 1 177 ? 12.158 -13.113 -6.143 1.00 85.88 177 TYR A C 1
ATOM 1394 O O . TYR A 1 177 ? 11.875 -11.932 -6.322 1.00 85.88 177 TYR A O 1
ATOM 1402 N N . SER A 1 178 ? 13.351 -13.511 -5.707 1.00 89.31 178 SER A N 1
ATOM 1403 C CA . SER A 1 178 ? 14.491 -12.621 -5.469 1.00 89.31 178 SER A CA 1
ATOM 1404 C C . SER A 1 178 ? 15.020 -12.091 -6.797 1.00 89.31 178 SER A C 1
ATOM 1406 O O . SER A 1 178 ? 15.150 -10.883 -6.944 1.00 89.31 178 SER A O 1
ATOM 1408 N N . ASP A 1 179 ? 15.167 -12.965 -7.800 1.00 89.50 179 ASP A N 1
ATOM 1409 C CA . ASP A 1 179 ? 15.567 -12.568 -9.161 1.00 89.50 179 ASP A CA 1
ATOM 1410 C C . ASP A 1 179 ? 14.548 -11.633 -9.833 1.00 89.50 179 ASP A C 1
ATOM 1412 O O . ASP A 1 179 ? 14.874 -10.916 -10.772 1.00 89.50 179 ASP A O 1
ATOM 1416 N N . ALA A 1 180 ? 13.284 -11.664 -9.402 1.00 88.44 180 ALA A N 1
ATOM 1417 C CA . ALA A 1 180 ? 12.285 -10.707 -9.861 1.00 88.44 180 ALA A CA 1
ATOM 1418 C C . ALA A 1 180 ? 12.421 -9.337 -9.182 1.00 88.44 180 ALA A C 1
ATOM 1420 O O . ALA A 1 180 ? 11.985 -8.353 -9.775 1.00 88.44 180 ALA A O 1
ATOM 1421 N N . ILE A 1 181 ? 12.941 -9.285 -7.948 1.00 86.81 181 ILE A N 1
ATOM 1422 C CA . ILE A 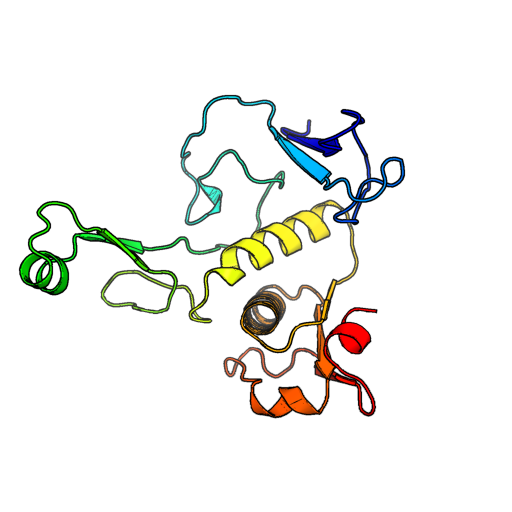1 181 ? 13.155 -8.053 -7.172 1.00 86.81 181 ILE A CA 1
ATOM 1423 C C . ILE A 1 181 ? 14.425 -7.318 -7.611 1.00 86.81 181 ILE A C 1
ATOM 1425 O O . ILE A 1 181 ? 14.400 -6.085 -7.629 1.00 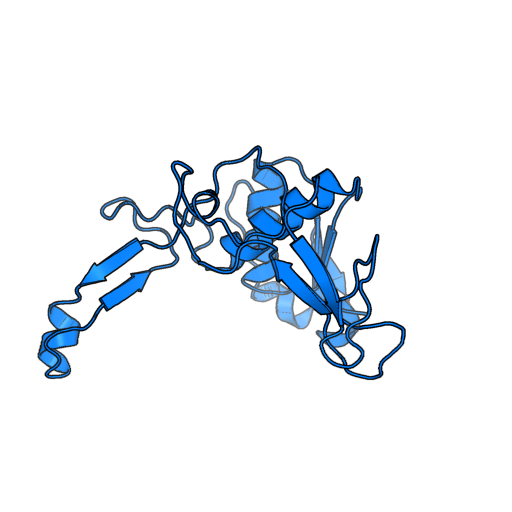86.81 181 ILE A O 1
ATOM 1429 N N . ASP A 1 182 ? 15.489 -8.064 -7.906 1.00 81.31 182 ASP A N 1
ATOM 1430 C CA . ASP A 1 182 ? 16.806 -7.549 -8.307 1.00 81.31 182 ASP A CA 1
ATOM 1431 C C . ASP A 1 182 ? 16.818 -6.974 -9.740 1.00 81.31 182 ASP A C 1
ATOM 1433 O O . ASP A 1 182 ? 17.504 -5.943 -9.945 1.00 81.31 182 ASP A O 1
#

pLDDT: mean 93.97, std 4.17, range [66.62, 98.31]

Sequence (182 aa):
MSHFDIVCRKCGTVLKETYCAFCEHCSGALLMSRYKEKIFREGEGEGIWRFNWLPVHGHKQFAPGPVVYKSKGLARKLGLDDLYISFSGYWPERGADIRTCTFKEFEAAVVMENSRENHIGGLVVPSAGNTARAFAYLSARTGYPVVIVVPRMCLGEMWYLRGSSHVPTLVVRDGDYSDAID

Radius of gyration: 18.74 Å; chains: 1; bounding box: 49×44×44 Å

Foldseek 3Di:
DFQWFWAWPPPRDTDDPDPDQDDPVDPPTGIDIDGPDPDWAACPDAAPVRTPPARAPDADDDQHHWQKDFDDPVCVVVVHPGDIDGFQADDVVRPRHNDLRDPLLVVLRRVQRNCVVSVNQAEEALDLDSNVQNNLVCCLVPVGQYEYEYEPVSVVSDDYDPSRVPRHYHYDDPDHSVVSVD